Protein AF-A0A4Q9KPR4-F1 (afdb_monomer)

Radius of gyration: 12.94 Å; Cα contacts (8 Å, |Δi|>4): 169; chains: 1; bounding box: 38×22×28 Å

Nearest PDB structures (foldseek):
  7bz3-assembly1_C  TM=6.250E-01  e=7.403E-02  uncultured bacterium
  7bz3-assembly1_D  TM=5.730E-01  e=2.179E-01  uncultured bacterium
  3rw7-assembly1_A  TM=6.045E-01  e=2.322E-01  Homo sapiens
  1yqe-assembly1_A  TM=6.096E-01  e=6.414E-01  Archaeoglobus fulgidus
  4xa9-assembly5_E  TM=6.226E-01  e=2.144E+00  Legionella pneumophila subsp. pneumophila str. Philadelphia 1

Solvent-accessible surface area (backbone atoms only — not comparable to full-atom values): 6008 Å² total; per-residue (Å²): 115,55,70,85,62,78,68,80,94,56,65,70,50,73,57,62,91,83,45,71,54,37,71,64,32,39,38,48,39,40,49,91,41,91,59,49,75,62,28,50,59,46,57,52,61,29,75,45,32,35,33,43,30,38,48,63,78,88,54,61,67,66,64,49,52,53,36,52,60,73,35,64,33,50,32,40,33,31,62,74,82,88,82,49,67,67,59,55,51,50,54,50,53,37,47,76,74,62,22,46,77,45,80,98

Secondary structure (DSSP, 8-state):
-B-S----SS-GGGS-TT-TTTTT-SEEE-TTS---HHHHHHHTT-TT--EEE---TT--HHHHHHHHHHTT-SEEEE---TT-HHHHHHHHHHHHTT-EEEE-

Structure (mmCIF, N/CA/C/O backbone):
data_AF-A0A4Q9KPR4-F1
#
_entry.id   AF-A0A4Q9KPR4-F1
#
loop_
_atom_site.group_PDB
_atom_site.id
_atom_site.type_symbol
_atom_site.label_atom_id
_atom_site.label_alt_id
_atom_site.label_comp_id
_atom_site.label_asym_id
_atom_site.label_entity_id
_atom_site.label_seq_id
_atom_site.pdbx_PDB_ins_code
_atom_site.Cartn_x
_atom_site.Cartn_y
_atom_site.Cartn_z
_atom_site.occupancy
_atom_site.B_iso_or_equiv
_atom_site.auth_seq_id
_atom_site.auth_comp_id
_atom_site.auth_asym_id
_atom_site.auth_atom_id
_atom_site.pdbx_PDB_model_num
ATOM 1 N N . ASN A 1 1 ? -11.739 -7.716 3.695 1.00 53.59 1 ASN A N 1
ATOM 2 C CA . ASN A 1 1 ? -10.393 -7.914 3.111 1.00 53.59 1 ASN A CA 1
ATOM 3 C C . ASN A 1 1 ? -10.566 -8.259 1.643 1.00 53.59 1 ASN A C 1
ATOM 5 O O . ASN A 1 1 ? -11.209 -9.264 1.376 1.00 53.59 1 ASN A O 1
ATOM 9 N N . LEU A 1 2 ? -10.076 -7.423 0.722 1.00 59.97 2 LEU A N 1
ATOM 10 C CA . LEU A 1 2 ? -10.092 -7.707 -0.721 1.00 59.97 2 LEU A CA 1
ATOM 11 C C . LEU A 1 2 ? -8.744 -8.342 -1.085 1.00 59.97 2 LEU A C 1
ATOM 13 O O . LEU A 1 2 ? -7.708 -7.733 -0.823 1.00 59.97 2 LEU A O 1
ATOM 17 N N . ARG A 1 3 ? -8.750 -9.572 -1.610 1.00 55.22 3 ARG A N 1
ATOM 18 C CA . ARG A 1 3 ? -7.540 -10.323 -1.984 1.00 55.22 3 ARG A CA 1
ATOM 19 C C . ARG A 1 3 ? -7.770 -11.017 -3.323 1.00 55.22 3 ARG A C 1
ATOM 21 O O . ARG A 1 3 ? -8.792 -11.676 -3.485 1.00 55.22 3 ARG A O 1
ATOM 28 N N . GLY A 1 4 ? -6.842 -10.862 -4.269 1.00 54.19 4 GLY A N 1
ATOM 29 C CA . GLY A 1 4 ? -6.933 -11.493 -5.594 1.00 54.19 4 GLY A CA 1
ATOM 30 C C . GLY A 1 4 ? -8.025 -10.931 -6.518 1.00 54.19 4 GLY A C 1
ATOM 31 O O . GLY A 1 4 ? -8.383 -11.574 -7.503 1.00 54.19 4 GLY A O 1
ATOM 32 N N . CYS A 1 5 ? -8.573 -9.749 -6.224 1.00 53.56 5 CYS A N 1
ATOM 33 C CA . CYS A 1 5 ? -9.585 -9.116 -7.066 1.00 53.56 5 CYS A CA 1
ATOM 34 C C . CYS A 1 5 ? -8.942 -8.556 -8.346 1.00 53.56 5 CYS A C 1
ATOM 36 O O . CYS A 1 5 ? -8.027 -7.738 -8.281 1.00 53.56 5 CYS A O 1
ATOM 38 N N . LYS A 1 6 ? -9.443 -8.964 -9.518 1.00 50.69 6 LYS A N 1
ATOM 39 C CA . LYS A 1 6 ? -9.099 -8.341 -10.804 1.00 50.69 6 LYS A CA 1
ATOM 40 C C . LYS A 1 6 ? -10.108 -7.235 -11.094 1.00 50.69 6 LYS A C 1
ATOM 42 O O . LYS A 1 6 ? -11.263 -7.524 -11.398 1.00 50.69 6 LYS A O 1
ATOM 47 N N . PHE A 1 7 ? -9.682 -5.979 -11.022 1.00 54.34 7 PHE A N 1
ATOM 48 C CA . PHE A 1 7 ? -10.477 -4.871 -11.548 1.00 54.34 7 PHE A CA 1
ATOM 49 C C . PHE A 1 7 ? -10.331 -4.877 -13.072 1.00 54.34 7 PHE A C 1
ATOM 51 O O . PHE A 1 7 ? -9.295 -4.506 -13.619 1.00 54.34 7 PHE A O 1
ATOM 58 N N . ILE A 1 8 ? -11.343 -5.391 -13.771 1.00 47.44 8 ILE A N 1
ATOM 59 C CA . ILE A 1 8 ? -11.350 -5.440 -15.233 1.00 47.44 8 ILE A CA 1
ATOM 60 C C . ILE A 1 8 ? -11.843 -4.078 -15.737 1.00 47.44 8 ILE A C 1
ATOM 62 O O . ILE A 1 8 ? -12.984 -3.701 -15.489 1.00 47.44 8 ILE A O 1
ATOM 66 N N . ARG A 1 9 ? -10.981 -3.364 -16.476 1.00 45.97 9 ARG A N 1
ATOM 67 C CA . ARG A 1 9 ? -11.310 -2.168 -17.285 1.00 45.97 9 ARG A CA 1
ATOM 68 C C . ARG A 1 9 ? -11.698 -0.876 -16.544 1.00 45.97 9 ARG A C 1
ATOM 70 O O . ARG A 1 9 ? -12.198 0.044 -17.188 1.00 45.97 9 ARG A O 1
ATOM 77 N N . ILE A 1 10 ? -11.421 -0.746 -15.247 1.00 54.94 10 ILE A N 1
ATOM 78 C CA . ILE A 1 10 ? -11.645 0.511 -14.514 1.00 54.94 10 ILE A CA 1
ATOM 79 C C . ILE A 1 10 ? -10.435 0.897 -13.662 1.00 54.94 10 ILE A C 1
ATOM 81 O O . ILE A 1 10 ? -9.869 0.050 -12.975 1.00 54.94 10 ILE A O 1
ATOM 85 N N . ASN A 1 11 ? -10.076 2.184 -13.700 1.00 62.06 11 ASN A N 1
ATOM 86 C CA . ASN A 1 11 ? -9.193 2.790 -12.705 1.00 62.06 11 ASN A CA 1
ATOM 87 C C . ASN A 1 1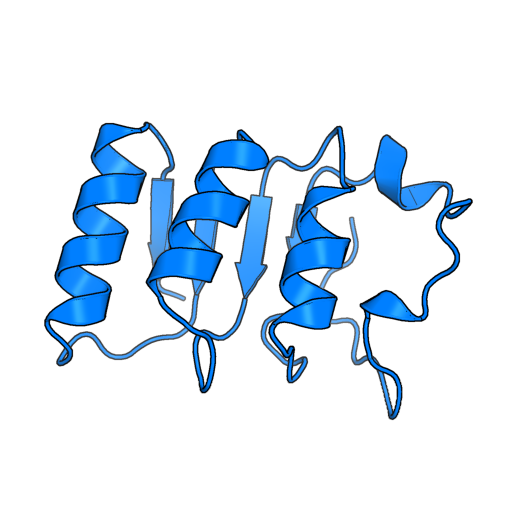1 ? -9.860 2.643 -11.333 1.00 62.06 11 ASN A C 1
ATOM 89 O O . ASN A 1 11 ? -11.064 2.886 -11.190 1.00 62.06 11 ASN A O 1
ATOM 93 N N . PHE A 1 12 ? -9.081 2.240 -10.337 1.00 68.31 12 PHE A N 1
ATOM 94 C CA . PHE A 1 12 ? -9.527 2.056 -8.961 1.00 68.31 12 PHE A CA 1
ATOM 95 C C . PHE A 1 12 ? -10.125 3.346 -8.380 1.00 68.31 12 PHE A C 1
ATOM 97 O O . PHE A 1 12 ? -11.095 3.290 -7.625 1.00 68.31 12 PHE A O 1
ATOM 104 N N . CYS A 1 13 ? -9.634 4.509 -8.819 1.00 67.62 13 CYS A N 1
ATOM 105 C CA . CYS A 1 13 ? -10.158 5.822 -8.443 1.00 67.62 13 CYS A CA 1
ATOM 106 C C . CYS A 1 13 ? -11.612 6.089 -8.873 1.00 67.62 13 CYS A C 1
ATOM 108 O O . CYS A 1 13 ? -12.227 7.024 -8.367 1.00 67.62 13 CYS A O 1
ATOM 110 N N . LYS A 1 14 ? -12.190 5.279 -9.775 1.00 69.62 14 LYS A N 1
ATOM 111 C CA . LYS A 1 14 ? -13.607 5.387 -10.176 1.00 69.62 14 LYS A CA 1
ATOM 112 C C . LYS A 1 14 ? -14.575 4.748 -9.182 1.00 69.62 14 LYS A C 1
ATOM 114 O O . LYS A 1 14 ? -15.787 4.821 -9.376 1.00 69.62 14 LYS A O 1
ATOM 119 N N . LEU A 1 15 ? -14.069 4.108 -8.132 1.00 68.69 15 LEU A N 1
ATOM 120 C CA . LEU A 1 15 ? -14.901 3.704 -7.011 1.00 68.69 15 LEU A CA 1
ATOM 121 C C . LEU A 1 15 ? -15.395 4.972 -6.297 1.00 68.69 15 LEU A C 1
ATOM 123 O O . LEU A 1 15 ? -14.588 5.779 -5.850 1.00 68.69 15 LEU A O 1
ATOM 127 N N . ASN A 1 16 ? -16.714 5.164 -6.213 1.00 61.94 16 ASN A N 1
ATOM 128 C CA . ASN A 1 16 ? -17.304 6.334 -5.555 1.00 61.94 16 ASN A CA 1
ATOM 129 C C . ASN A 1 16 ? -16.728 6.508 -4.130 1.00 61.94 16 ASN A C 1
ATOM 131 O O . ASN A 1 16 ? -16.574 5.534 -3.390 1.00 61.94 16 ASN A O 1
ATOM 135 N N . CYS A 1 17 ? -16.424 7.745 -3.734 1.00 61.66 17 CYS A N 1
ATOM 136 C CA . CYS A 1 17 ? -15.876 8.109 -2.426 1.00 61.66 17 CYS A CA 1
ATOM 137 C C . CYS A 1 17 ? -16.811 7.790 -1.242 1.00 61.66 17 CYS A C 1
ATOM 139 O O . CYS A 1 17 ? -16.367 7.779 -0.097 1.00 61.66 17 CYS A O 1
ATOM 141 N N . GLU A 1 18 ? -18.072 7.438 -1.497 1.00 59.72 18 GLU A N 1
ATOM 142 C CA . GLU A 1 18 ? -19.002 6.915 -0.484 1.00 59.72 18 GLU A CA 1
ATOM 143 C C . GLU A 1 18 ? -18.856 5.405 -0.218 1.00 59.72 18 GLU A C 1
ATOM 145 O O . GLU A 1 18 ? -19.646 4.795 0.511 1.00 59.72 18 GLU A O 1
ATOM 150 N N . CYS A 1 19 ? -17.849 4.750 -0.799 1.00 69.12 19 CYS A N 1
ATOM 151 C CA . CYS A 1 19 ? -17.692 3.319 -0.620 1.00 69.12 19 CYS A CA 1
ATOM 152 C C . CYS A 1 19 ? -17.354 2.950 0.831 1.00 69.12 19 CYS A C 1
ATOM 154 O O . CYS A 1 19 ? -16.274 3.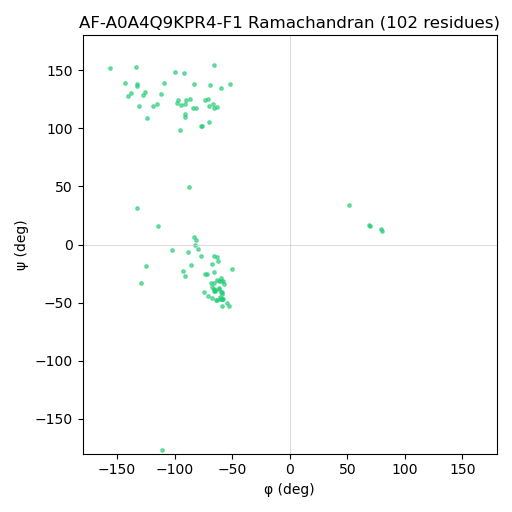243 1.344 1.00 69.12 19 CYS A O 1
ATOM 156 N N . LYS A 1 20 ? -18.251 2.179 1.465 1.00 73.19 20 LYS A N 1
ATOM 157 C CA . LYS A 1 20 ? -18.115 1.652 2.839 1.00 73.19 20 LYS A CA 1
ATOM 158 C C . LYS A 1 20 ? -16.776 0.950 3.119 1.00 73.19 20 LYS A C 1
ATOM 160 O O . LYS A 1 20 ? -16.376 0.824 4.278 1.00 73.19 20 LYS A O 1
ATOM 165 N N . PHE A 1 21 ? -16.063 0.487 2.091 1.00 76.44 21 PHE A N 1
ATOM 166 C CA . PHE A 1 21 ? -14.745 -0.117 2.268 1.00 76.44 21 PHE A CA 1
ATOM 167 C C . PHE A 1 21 ? -13.641 0.889 2.628 1.00 76.44 21 PHE A C 1
ATOM 169 O O . PHE A 1 21 ? -12.710 0.487 3.318 1.00 76.44 21 PHE A O 1
ATOM 176 N N . LEU A 1 22 ? -13.745 2.179 2.277 1.00 81.06 22 LEU A N 1
ATOM 177 C CA . LEU A 1 22 ? -12.725 3.188 2.625 1.00 81.06 22 LEU A CA 1
ATOM 178 C C . LEU A 1 22 ? -12.535 3.317 4.143 1.00 81.06 22 LEU A C 1
ATOM 180 O O . LEU A 1 22 ? -11.444 3.607 4.631 1.00 81.06 22 LEU A O 1
ATOM 184 N N . TYR A 1 23 ? -13.601 3.034 4.892 1.00 83.69 23 TYR A N 1
ATOM 185 C CA . TYR A 1 23 ? -13.640 3.113 6.348 1.00 83.69 23 TYR A CA 1
ATOM 186 C C . TYR A 1 23 ? -13.548 1.755 7.044 1.00 83.69 23 TYR A C 1
ATOM 188 O O . TYR A 1 23 ? -13.494 1.711 8.265 1.00 83.69 23 TYR A O 1
ATOM 196 N N . SER A 1 24 ? -13.546 0.632 6.326 1.00 85.19 24 SER A N 1
ATOM 197 C CA . SER A 1 24 ? -13.572 -0.702 6.957 1.00 85.19 24 SER A CA 1
ATOM 198 C C . SER A 1 24 ? -12.432 -1.617 6.518 1.00 85.19 24 SER A C 1
ATOM 200 O O . SER A 1 24 ? -12.125 -2.599 7.200 1.00 85.19 24 SER A O 1
ATOM 202 N N . LEU A 1 25 ? -11.774 -1.317 5.398 1.00 88.88 25 LEU A N 1
ATOM 203 C CA . LEU A 1 25 ? -10.763 -2.190 4.830 1.00 88.88 25 LEU A CA 1
ATOM 204 C C . LEU A 1 25 ? -9.413 -2.014 5.533 1.00 88.88 25 LEU A C 1
ATOM 206 O O . LEU A 1 25 ? -8.797 -0.958 5.459 1.00 88.88 25 LEU A O 1
ATOM 210 N N . LYS A 1 26 ? -8.933 -3.091 6.163 1.00 91.31 26 LYS A N 1
ATOM 211 C CA . LYS A 1 26 ? -7.599 -3.152 6.783 1.00 91.31 26 LYS A CA 1
ATOM 212 C C . LYS A 1 26 ? -6.517 -3.668 5.841 1.00 91.31 26 LYS A C 1
ATOM 214 O O . LYS A 1 26 ? -5.350 -3.338 6.005 1.00 91.31 26 LYS A O 1
ATOM 219 N N . LYS A 1 27 ? -6.887 -4.491 4.857 1.00 91.06 27 LYS A N 1
ATOM 220 C CA . LYS A 1 27 ? -5.950 -5.119 3.916 1.00 91.06 27 LYS A CA 1
ATOM 221 C C . LYS A 1 27 ? -6.428 -4.923 2.486 1.00 91.06 27 LYS A C 1
ATOM 223 O O . LYS A 1 27 ? -7.515 -5.413 2.156 1.00 91.06 27 LYS A O 1
ATOM 228 N N . LEU A 1 28 ? -5.613 -4.243 1.682 1.00 90.19 28 LEU A N 1
ATOM 229 C CA . LEU A 1 28 ? -5.819 -4.022 0.255 1.00 90.19 28 LEU A CA 1
ATOM 230 C C . LEU A 1 28 ? -4.715 -4.722 -0.527 1.00 90.19 28 LEU A C 1
ATOM 232 O O . LEU A 1 28 ? -3.534 -4.425 -0.348 1.00 90.19 28 LEU A O 1
ATOM 236 N N . ASP A 1 29 ? -5.115 -5.642 -1.393 1.00 89.25 29 ASP A N 1
ATOM 237 C CA . ASP A 1 29 ? -4.214 -6.320 -2.307 1.00 89.25 29 ASP A CA 1
ATOM 238 C C . ASP A 1 29 ? -4.688 -6.129 -3.747 1.00 89.25 29 ASP A C 1
ATOM 240 O O . ASP A 1 29 ? -5.721 -6.671 -4.152 1.00 89.25 29 ASP A O 1
ATOM 244 N N . ILE A 1 30 ? -3.937 -5.317 -4.492 1.00 85.94 30 ILE A N 1
ATOM 245 C CA . ILE A 1 30 ? -4.211 -4.963 -5.886 1.00 85.94 30 ILE A CA 1
ATOM 246 C C . ILE A 1 30 ? -2.951 -5.094 -6.749 1.00 85.94 30 ILE A C 1
ATOM 248 O O . ILE A 1 30 ? -2.783 -4.378 -7.729 1.00 85.94 30 ILE A O 1
ATOM 252 N N . TRP A 1 31 ? -2.056 -6.027 -6.414 1.00 82.81 31 TRP A N 1
ATOM 253 C CA . TRP A 1 31 ? -0.787 -6.198 -7.133 1.00 82.81 31 TRP A CA 1
ATOM 254 C C . TRP A 1 31 ? -0.949 -6.518 -8.630 1.00 82.81 31 TRP A C 1
ATOM 256 O O . TRP A 1 31 ? -0.127 -6.105 -9.439 1.00 82.81 31 TRP A O 1
ATOM 266 N N . LEU A 1 32 ? -2.025 -7.216 -9.015 1.00 78.81 32 LEU A N 1
ATOM 267 C CA . LEU A 1 32 ? -2.361 -7.516 -10.418 1.00 78.81 32 LEU A CA 1
ATOM 268 C C . LEU A 1 32 ? -3.076 -6.370 -11.141 1.00 78.81 32 LEU A C 1
ATOM 270 O O . LEU A 1 32 ? -3.451 -6.515 -12.306 1.00 78.81 32 LEU A O 1
ATOM 274 N N . VAL A 1 33 ? -3.330 -5.258 -10.456 1.00 78.31 33 VAL A N 1
ATOM 275 C CA . VAL A 1 33 ? -4.038 -4.111 -11.014 1.00 78.31 33 VAL A CA 1
ATOM 276 C C . VAL A 1 33 ? -3.005 -3.103 -11.479 1.00 78.31 33 VAL A C 1
ATOM 278 O O . VAL A 1 33 ? -2.165 -2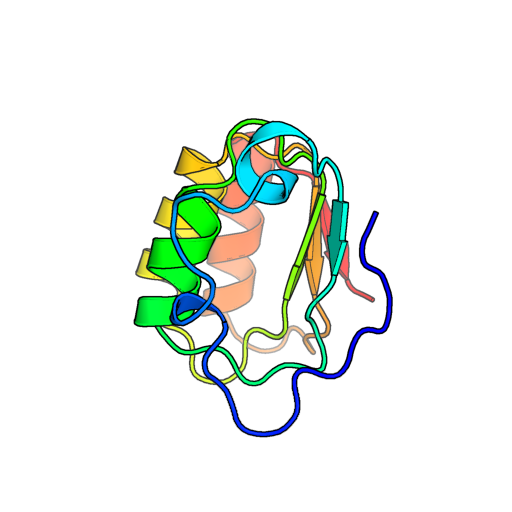.646 -10.707 1.00 78.31 33 VAL A O 1
ATOM 281 N N . ARG A 1 34 ? -3.088 -2.726 -12.756 1.00 78.31 34 ARG A N 1
ATOM 282 C CA . ARG A 1 34 ? -2.322 -1.594 -13.266 1.00 78.31 34 ARG A CA 1
ATOM 283 C C . ARG A 1 34 ? -2.909 -0.323 -12.664 1.00 78.31 34 ARG A C 1
ATOM 285 O O . ARG A 1 34 ? -3.991 0.089 -13.068 1.00 78.31 34 ARG A O 1
ATOM 292 N N . ILE A 1 35 ? -2.200 0.255 -11.705 1.00 82.12 35 ILE A N 1
ATOM 293 C CA . ILE A 1 35 ? -2.567 1.520 -11.071 1.00 82.12 35 ILE A CA 1
ATOM 294 C C . ILE A 1 35 ? -1.770 2.674 -11.674 1.00 82.12 35 ILE A C 1
ATOM 296 O O . ILE A 1 35 ? -0.629 2.497 -12.104 1.00 82.12 35 ILE A O 1
ATOM 300 N N . ASN A 1 36 ? -2.380 3.852 -11.718 1.00 84.75 36 ASN A N 1
ATOM 301 C CA . ASN A 1 36 ? -1.714 5.100 -12.077 1.00 84.75 36 ASN A CA 1
ATOM 302 C C . ASN A 1 36 ? -1.598 6.037 -10.854 1.00 84.75 36 ASN A C 1
ATOM 304 O O . ASN A 1 36 ? -2.006 5.704 -9.740 1.00 84.75 36 ASN A O 1
ATOM 308 N N . ASN A 1 37 ? -1.061 7.241 -11.056 1.00 82.56 37 ASN A N 1
ATOM 309 C CA . ASN A 1 37 ? -0.911 8.220 -9.975 1.00 82.56 37 ASN A CA 1
ATOM 310 C C . ASN A 1 37 ? -2.257 8.733 -9.413 1.00 82.56 37 ASN A C 1
ATOM 312 O O . ASN A 1 37 ? -2.306 9.183 -8.270 1.00 82.56 37 ASN A O 1
ATOM 316 N N . GLU A 1 38 ? -3.356 8.678 -10.172 1.00 84.50 38 GLU A N 1
ATOM 317 C CA . GLU A 1 38 ? -4.694 9.030 -9.667 1.00 84.50 38 GLU A CA 1
ATOM 318 C C . GLU A 1 38 ? -5.252 7.937 -8.755 1.00 84.50 38 GLU A C 1
ATOM 320 O O . GLU A 1 38 ? -5.813 8.233 -7.700 1.00 84.50 38 GLU A O 1
ATOM 325 N N . ASP A 1 39 ? -5.052 6.673 -9.126 1.00 86.38 39 ASP A N 1
ATOM 326 C CA . ASP A 1 39 ? -5.383 5.523 -8.287 1.00 86.38 39 ASP A CA 1
ATOM 327 C C . ASP A 1 39 ? -4.608 5.572 -6.972 1.00 86.38 39 ASP A C 1
ATOM 329 O O . ASP A 1 39 ? -5.181 5.338 -5.910 1.00 86.38 39 ASP A O 1
ATOM 333 N N . LEU A 1 40 ? -3.328 5.949 -7.029 1.00 87.75 40 LEU A N 1
ATOM 334 C CA . LEU A 1 40 ? -2.497 6.136 -5.846 1.00 87.75 40 LEU A CA 1
ATOM 335 C C . LEU A 1 40 ? -3.063 7.218 -4.916 1.00 87.75 40 LEU A C 1
ATOM 337 O O . LEU A 1 40 ? -3.224 6.967 -3.725 1.00 87.75 40 LEU A O 1
ATOM 341 N N . LYS A 1 41 ? -3.461 8.379 -5.452 1.00 86.94 41 LYS A N 1
ATOM 342 C CA . LYS A 1 41 ? -4.139 9.426 -4.663 1.00 86.94 41 LYS A CA 1
ATOM 343 C C . LYS A 1 41 ? -5.431 8.915 -4.030 1.00 86.94 41 LYS A C 1
ATOM 345 O O . LYS A 1 41 ? -5.711 9.216 -2.872 1.00 86.94 41 LYS A O 1
ATOM 350 N N . PHE A 1 42 ? -6.211 8.129 -4.768 1.00 87.50 42 PHE A N 1
ATOM 351 C CA . PHE A 1 42 ? -7.445 7.552 -4.248 1.00 87.50 42 PHE A CA 1
ATOM 352 C C . PHE A 1 42 ? -7.190 6.540 -3.124 1.00 87.50 42 PHE A C 1
ATOM 354 O O . PHE A 1 42 ? -7.934 6.515 -2.143 1.00 87.50 42 PHE A O 1
ATOM 361 N N . ILE A 1 43 ? -6.130 5.735 -3.228 1.00 89.44 43 ILE A N 1
ATOM 362 C CA . ILE A 1 43 ? -5.713 4.794 -2.182 1.00 89.44 43 ILE A CA 1
ATOM 363 C C . ILE A 1 43 ? -5.461 5.521 -0.857 1.00 89.44 43 ILE A C 1
ATOM 365 O O . ILE A 1 43 ? -5.811 4.980 0.189 1.00 89.44 43 ILE A O 1
ATOM 369 N N . CYS A 1 44 ? -4.967 6.763 -0.868 1.00 89.69 44 CYS A N 1
ATOM 370 C CA . CYS A 1 44 ? -4.745 7.510 0.370 1.00 89.69 44 CYS A CA 1
ATOM 371 C C . CYS A 1 44 ? -6.058 7.856 1.130 1.00 89.69 44 CYS A C 1
ATOM 373 O O . CYS A 1 44 ? -6.007 8.264 2.288 1.00 89.69 44 CYS A O 1
ATOM 375 N N . ASN A 1 45 ? -7.246 7.639 0.540 1.00 89.00 45 ASN A N 1
ATOM 376 C CA . ASN A 1 45 ? -8.542 7.817 1.218 1.00 89.00 45 ASN A CA 1
ATOM 377 C C . ASN A 1 45 ? -8.913 6.673 2.182 1.00 89.00 45 ASN A C 1
ATOM 379 O O . ASN A 1 45 ? -9.893 6.790 2.926 1.00 89.00 45 ASN A O 1
ATOM 383 N N . PHE A 1 46 ? -8.181 5.554 2.180 1.00 89.69 46 PHE A N 1
ATOM 384 C CA . PHE A 1 46 ? -8.482 4.425 3.058 1.00 89.69 46 PHE A CA 1
ATOM 385 C C . PHE A 1 46 ? -8.027 4.704 4.497 1.00 89.69 46 PHE A C 1
ATOM 387 O O . PHE A 1 46 ? -6.858 4.553 4.839 1.00 89.69 46 PHE A O 1
ATOM 394 N N . ARG A 1 47 ? -8.972 5.054 5.374 1.00 88.44 47 ARG A N 1
ATOM 395 C CA . ARG A 1 47 ? -8.672 5.539 6.736 1.00 88.44 47 ARG A CA 1
ATOM 396 C C . ARG A 1 47 ? -8.198 4.465 7.708 1.00 88.44 47 ARG A C 1
ATOM 398 O O . ARG A 1 47 ? -7.534 4.781 8.685 1.00 88.44 47 ARG A O 1
ATOM 405 N N . ASN A 1 48 ? -8.581 3.216 7.460 1.00 90.56 48 ASN A N 1
ATOM 406 C CA . ASN A 1 48 ? -8.289 2.083 8.338 1.00 90.56 48 ASN A CA 1
ATOM 407 C C . ASN A 1 48 ? -7.352 1.067 7.682 1.00 90.56 48 ASN A C 1
ATOM 409 O O . ASN A 1 48 ? -7.265 -0.069 8.156 1.00 90.56 48 ASN A O 1
ATOM 413 N N . LEU A 1 49 ? -6.677 1.451 6.591 1.00 93.12 49 LEU A N 1
ATOM 414 C CA . LEU A 1 49 ? -5.760 0.563 5.898 1.00 93.12 49 LEU A CA 1
ATOM 415 C C . LEU A 1 49 ? -4.528 0.304 6.751 1.00 93.12 49 LEU A C 1
ATOM 417 O O . LEU A 1 49 ? -3.966 1.195 7.373 1.00 93.12 49 LEU A O 1
ATOM 421 N N . GLN A 1 50 ? -4.113 -0.949 6.766 1.00 93.94 50 GLN A N 1
ATOM 422 C CA . GLN A 1 50 ? -3.012 -1.417 7.583 1.00 93.94 50 GLN A CA 1
ATOM 423 C C . GLN A 1 50 ? -1.985 -2.202 6.758 1.00 93.94 50 GLN A C 1
ATOM 425 O O . GLN A 1 50 ? -0.785 -2.116 7.018 1.00 93.94 50 GLN A O 1
ATOM 430 N N . ASN A 1 51 ? -2.454 -2.925 5.735 1.00 94.31 51 ASN A N 1
ATOM 431 C CA . ASN A 1 51 ? -1.623 -3.634 4.769 1.00 94.31 51 ASN A CA 1
ATOM 432 C C . ASN A 1 51 ? -1.990 -3.206 3.359 1.00 94.31 51 ASN A C 1
ATOM 434 O O . ASN A 1 51 ? -3.164 -3.274 2.978 1.00 94.31 51 ASN A O 1
ATOM 438 N N . LEU A 1 52 ? -0.974 -2.879 2.575 1.00 93.81 52 LEU A N 1
ATOM 439 C CA . LEU A 1 52 ? -1.130 -2.532 1.175 1.00 93.81 52 LEU A CA 1
ATOM 440 C C . LEU A 1 52 ? -0.189 -3.371 0.316 1.00 93.81 52 LEU A C 1
ATOM 442 O O . LEU A 1 52 ? 1.007 -3.428 0.585 1.00 93.81 52 LEU A O 1
ATOM 446 N N . THR A 1 53 ? -0.740 -4.013 -0.712 1.00 92.25 53 THR A N 1
ATOM 447 C CA . THR A 1 53 ? 0.026 -4.766 -1.708 1.00 92.25 53 THR A CA 1
ATOM 448 C C . THR A 1 53 ? -0.178 -4.169 -3.097 1.00 92.25 53 THR A C 1
ATOM 450 O O . THR A 1 53 ? -1.312 -4.141 -3.579 1.00 92.25 53 THR A O 1
ATOM 453 N N . LEU A 1 54 ? 0.908 -3.703 -3.726 1.00 89.31 54 LEU A N 1
ATOM 454 C CA . LEU A 1 54 ? 0.915 -3.033 -5.037 1.00 89.31 54 LEU A CA 1
ATOM 455 C C . LEU A 1 54 ? 2.018 -3.584 -5.948 1.00 89.31 54 LEU A C 1
ATOM 457 O O . LEU A 1 54 ? 3.083 -3.980 -5.473 1.00 89.31 54 LEU A O 1
ATOM 461 N N . ALA A 1 55 ? 1.809 -3.515 -7.263 1.00 85.56 55 ALA A N 1
ATOM 462 C CA . ALA A 1 55 ? 2.907 -3.541 -8.228 1.00 85.56 55 ALA A CA 1
ATOM 463 C C . ALA A 1 55 ? 3.501 -2.131 -8.375 1.00 85.56 55 ALA A C 1
ATOM 465 O O . ALA A 1 55 ? 2.756 -1.156 -8.441 1.00 85.56 55 ALA A O 1
ATOM 466 N N . LEU A 1 56 ? 4.834 -2.020 -8.443 1.00 83.50 56 LEU A N 1
ATOM 467 C CA . LEU A 1 56 ? 5.513 -0.717 -8.555 1.00 83.50 56 LEU A CA 1
ATOM 468 C C . LEU A 1 56 ? 5.696 -0.222 -9.997 1.00 83.50 56 LEU A C 1
ATOM 470 O O . LEU A 1 56 ? 6.168 0.892 -10.211 1.00 83.50 56 LEU A O 1
ATOM 474 N N . SER A 1 57 ? 5.364 -1.036 -11.001 1.00 78.62 57 SER A N 1
ATOM 475 C CA . SER A 1 57 ? 5.666 -0.725 -12.400 1.00 78.62 57 SER A CA 1
ATOM 476 C C . SER A 1 57 ? 4.945 0.541 -12.878 1.00 78.62 57 SER A C 1
ATOM 478 O O . SER A 1 57 ? 3.716 0.556 -12.960 1.00 78.62 57 SER A O 1
ATOM 480 N N . GLY A 1 58 ? 5.711 1.562 -13.269 1.00 77.00 58 GLY A N 1
ATOM 481 C CA . GLY A 1 58 ? 5.180 2.793 -13.865 1.00 77.00 58 GLY A CA 1
ATOM 482 C C . GLY A 1 58 ? 4.619 3.813 -12.871 1.00 77.00 58 GLY A C 1
ATOM 483 O O . GLY A 1 58 ? 3.962 4.756 -13.309 1.00 77.00 58 GLY A O 1
ATOM 484 N N . LEU A 1 59 ? 4.863 3.638 -11.568 1.00 83.62 59 LEU A N 1
ATOM 485 C CA . LEU A 1 59 ? 4.537 4.633 -10.545 1.00 83.62 59 LEU A CA 1
ATOM 486 C C . LEU A 1 59 ? 5.714 5.570 -10.291 1.00 83.62 59 LEU A C 1
ATOM 488 O O . LEU A 1 59 ? 6.874 5.158 -10.333 1.00 83.62 59 LEU A O 1
ATOM 492 N N . ASP A 1 60 ? 5.398 6.820 -9.965 1.00 88.56 60 ASP A N 1
ATOM 493 C CA . ASP A 1 60 ? 6.380 7.750 -9.420 1.00 88.56 60 ASP A CA 1
ATOM 494 C C . ASP A 1 60 ? 6.745 7.338 -7.982 1.00 88.56 60 ASP A C 1
ATOM 496 O O . ASP A 1 60 ? 5.869 7.167 -7.130 1.00 88.56 60 ASP A O 1
ATOM 500 N N . LEU A 1 61 ? 8.041 7.145 -7.715 1.00 89.06 61 LEU A N 1
ATOM 501 C CA . LEU A 1 61 ? 8.513 6.639 -6.422 1.00 89.06 61 LEU A CA 1
ATOM 502 C C . LEU A 1 61 ? 8.312 7.638 -5.282 1.00 89.06 61 LEU A C 1
ATOM 504 O O . LEU A 1 61 ? 8.044 7.207 -4.164 1.00 89.06 61 LEU A O 1
ATOM 508 N N . TYR A 1 62 ? 8.413 8.941 -5.556 1.00 90.38 62 TYR A N 1
ATOM 509 C CA . TYR A 1 62 ? 8.207 9.977 -4.546 1.00 90.38 62 TYR A CA 1
ATOM 510 C C . TYR A 1 62 ? 6.729 10.070 -4.172 1.00 90.38 62 TYR A C 1
ATOM 512 O O . TYR A 1 62 ? 6.384 10.058 -2.995 1.00 90.38 62 TYR A O 1
ATOM 520 N N . ALA A 1 63 ? 5.838 10.048 -5.167 1.00 90.75 63 ALA A N 1
ATOM 521 C CA . ALA A 1 63 ? 4.399 10.020 -4.919 1.00 90.75 63 ALA A CA 1
ATOM 522 C C . ALA A 1 63 ? 3.974 8.764 -4.139 1.00 90.75 63 ALA A C 1
ATOM 524 O O . ALA A 1 63 ? 3.091 8.823 -3.278 1.00 90.75 63 ALA A O 1
ATOM 525 N N . LEU A 1 64 ? 4.592 7.617 -4.441 1.00 92.00 64 LEU A N 1
ATOM 526 C CA . LEU A 1 64 ? 4.367 6.371 -3.714 1.00 92.00 64 LEU A CA 1
ATOM 527 C C . LEU A 1 64 ? 4.829 6.479 -2.261 1.00 92.00 64 LEU A C 1
ATOM 529 O O . LEU A 1 64 ? 4.068 6.110 -1.369 1.00 92.00 64 LEU A O 1
ATOM 533 N N . GLU A 1 65 ? 6.038 6.986 -2.026 1.00 92.88 65 GLU A N 1
ATOM 534 C CA . GLU A 1 65 ? 6.569 7.227 -0.684 1.00 92.88 65 GLU A CA 1
ATOM 535 C C . GLU A 1 65 ? 5.600 8.075 0.146 1.00 92.88 65 GLU A C 1
ATOM 537 O O . GLU A 1 65 ? 5.154 7.638 1.212 1.00 92.88 65 GLU A O 1
ATOM 542 N N . ASP A 1 66 ? 5.189 9.223 -0.395 1.00 91.94 66 ASP A N 1
ATOM 543 C CA . ASP A 1 66 ? 4.269 10.145 0.266 1.00 91.94 66 ASP A CA 1
ATOM 544 C C . ASP A 1 66 ? 2.936 9.470 0.607 1.00 91.94 66 ASP A C 1
ATOM 546 O O . ASP A 1 66 ? 2.467 9.568 1.744 1.00 91.94 66 ASP A O 1
ATOM 550 N N . CYS A 1 67 ? 2.325 8.729 -0.328 1.00 92.75 67 CYS A N 1
ATOM 551 C CA . CYS A 1 67 ? 1.049 8.069 -0.037 1.00 92.75 67 CYS A CA 1
ATOM 552 C C . CYS A 1 67 ? 1.189 6.974 1.030 1.00 92.75 67 CYS A C 1
ATOM 554 O O . CYS A 1 67 ? 0.325 6.858 1.902 1.00 92.75 67 CYS A O 1
ATOM 556 N N . LEU A 1 68 ? 2.265 6.178 1.004 1.00 93.62 68 LEU A N 1
ATOM 557 C CA . LEU A 1 68 ? 2.484 5.117 1.995 1.00 9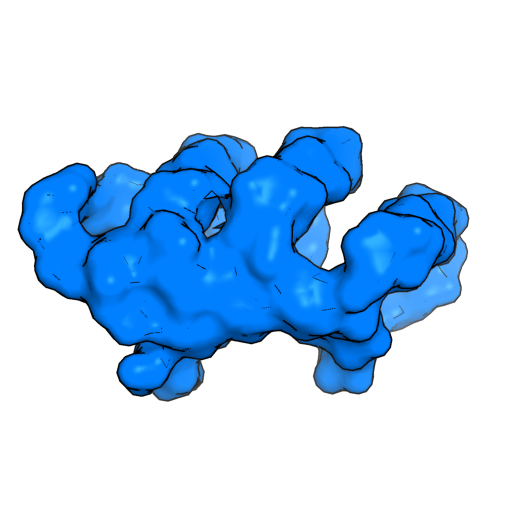3.62 68 LEU A CA 1
ATOM 558 C C . LEU A 1 68 ? 2.684 5.691 3.404 1.00 93.62 68 LEU A C 1
ATOM 560 O O . LEU A 1 68 ? 2.139 5.146 4.367 1.00 93.62 68 LEU A O 1
ATOM 564 N N . ILE A 1 69 ? 3.405 6.808 3.519 1.00 91.25 69 ILE A N 1
ATOM 565 C CA . ILE A 1 69 ? 3.599 7.521 4.787 1.00 91.25 69 ILE A CA 1
ATOM 566 C C . ILE A 1 69 ? 2.275 8.127 5.272 1.00 91.25 69 ILE A C 1
ATOM 568 O O . ILE A 1 69 ? 1.912 7.960 6.439 1.00 91.25 69 ILE A O 1
ATOM 572 N N . LEU A 1 70 ? 1.523 8.790 4.386 1.00 91.44 70 LEU A N 1
ATOM 573 C CA . LEU A 1 70 ? 0.231 9.405 4.716 1.00 91.44 70 LEU A CA 1
ATOM 574 C C . LEU A 1 70 ? -0.802 8.385 5.195 1.00 91.44 70 LEU A C 1
ATOM 576 O O . LEU A 1 70 ? -1.568 8.666 6.118 1.00 91.44 70 LEU A O 1
ATOM 580 N N . LEU A 1 71 ? -0.802 7.195 4.598 1.00 90.81 71 LEU A N 1
ATOM 581 C CA . LEU A 1 71 ? -1.707 6.114 4.962 1.00 90.81 71 LEU A CA 1
ATOM 582 C C . LEU A 1 71 ? -1.458 5.528 6.355 1.00 90.81 71 LEU A C 1
ATOM 584 O O . LEU A 1 71 ? -2.331 4.827 6.866 1.00 90.81 71 LEU A O 1
ATOM 588 N N . LYS A 1 72 ? -0.288 5.772 6.963 1.00 86.56 72 LYS A N 1
ATOM 589 C CA . LYS A 1 72 ? 0.103 5.199 8.264 1.00 86.56 72 LYS A CA 1
ATOM 590 C C . LYS A 1 72 ? -0.068 3.671 8.323 1.00 86.56 72 LYS A C 1
ATOM 592 O O . LYS A 1 72 ? -0.420 3.115 9.365 1.00 86.56 72 LYS A O 1
ATOM 597 N N . ILE A 1 73 ? 0.160 2.985 7.200 1.00 93.50 73 ILE A N 1
ATOM 598 C CA . ILE A 1 73 ? 0.133 1.519 7.148 1.00 93.50 73 ILE A CA 1
ATOM 599 C C . ILE A 1 73 ? 1.278 0.929 7.977 1.00 93.50 73 ILE A C 1
ATOM 601 O O . ILE A 1 73 ? 2.328 1.545 8.118 1.00 93.50 73 ILE A O 1
ATOM 605 N N . TYR A 1 74 ? 1.117 -0.301 8.469 1.00 94.19 74 TYR A N 1
ATOM 606 C CA . TYR A 1 74 ? 2.213 -1.011 9.141 1.00 94.19 74 TYR A CA 1
ATOM 607 C C . TYR A 1 74 ? 3.010 -1.900 8.184 1.00 94.19 74 TYR A C 1
ATOM 609 O O . TYR A 1 74 ? 4.148 -2.260 8.479 1.00 94.19 74 TYR A O 1
ATOM 617 N N . GLN A 1 75 ? 2.410 -2.312 7.061 1.00 96.06 75 GLN A N 1
ATOM 618 C CA . GLN A 1 75 ? 3.042 -3.226 6.117 1.00 96.06 75 GLN A CA 1
ATOM 619 C C . GLN A 1 75 ? 2.747 -2.845 4.673 1.00 96.06 75 GLN A C 1
ATOM 621 O O . GLN A 1 75 ? 1.590 -2.768 4.253 1.00 96.06 75 GLN A O 1
ATOM 626 N N . PHE A 1 76 ? 3.818 -2.732 3.898 1.00 95.31 76 PHE A N 1
ATOM 627 C CA . PHE A 1 76 ? 3.778 -2.614 2.452 1.00 95.31 76 PHE A CA 1
ATOM 628 C C . PHE A 1 76 ? 4.296 -3.902 1.810 1.00 95.31 76 PHE A C 1
ATOM 630 O O . PHE A 1 76 ? 5.250 -4.509 2.296 1.00 95.31 76 PHE A O 1
ATOM 637 N N . SER A 1 77 ? 3.658 -4.372 0.744 1.00 93.19 77 SER A N 1
ATOM 638 C CA . SER A 1 77 ? 4.052 -5.595 0.046 1.00 93.19 77 SER A CA 1
ATOM 639 C C . SER A 1 77 ? 4.108 -5.375 -1.462 1.00 93.19 77 SER A C 1
ATOM 641 O O . SER A 1 77 ? 3.253 -4.696 -2.028 1.00 93.19 77 SER A O 1
ATOM 643 N N . THR A 1 78 ? 5.127 -5.916 -2.126 1.00 89.75 78 THR A N 1
ATOM 644 C CA . THR A 1 78 ? 5.292 -5.718 -3.570 1.00 89.7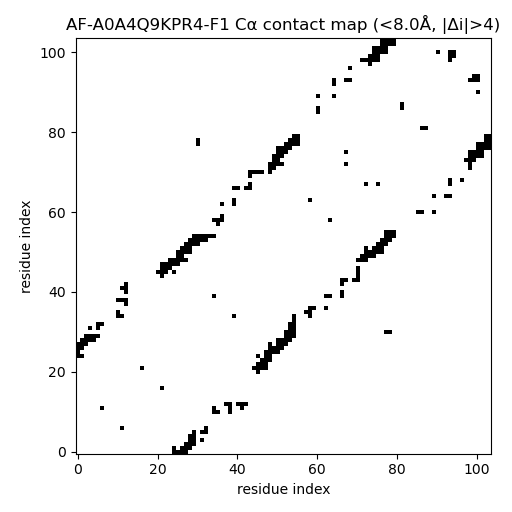5 78 THR A CA 1
ATOM 645 C C . THR A 1 78 ? 6.118 -6.815 -4.240 1.00 89.75 78 THR A C 1
ATOM 647 O O . THR A 1 78 ? 6.998 -7.401 -3.611 1.00 89.75 78 THR A O 1
ATOM 650 N N . HIS A 1 79 ? 5.843 -7.054 -5.525 1.00 80.44 79 HIS A N 1
ATOM 651 C CA . HIS A 1 79 ? 6.623 -7.921 -6.408 1.00 80.44 79 HIS A CA 1
ATOM 652 C C . HIS A 1 79 ? 7.630 -7.071 -7.194 1.00 80.44 79 HIS A C 1
ATOM 654 O O . HIS A 1 79 ? 7.268 -6.449 -8.195 1.00 80.44 79 HIS A O 1
ATOM 660 N N . VAL A 1 80 ? 8.887 -7.014 -6.745 1.00 76.00 80 VAL A N 1
ATOM 661 C CA . VAL A 1 80 ? 9.966 -6.289 -7.442 1.00 76.00 80 VAL A CA 1
ATOM 662 C C . VAL A 1 80 ? 11.291 -7.035 -7.325 1.00 76.00 80 VAL A C 1
ATOM 664 O O . VAL A 1 80 ? 11.648 -7.521 -6.253 1.00 76.00 80 VAL A O 1
ATOM 667 N N . ASN A 1 81 ? 12.048 -7.062 -8.425 1.00 64.94 81 ASN A N 1
ATOM 668 C CA . ASN A 1 81 ? 13.426 -7.546 -8.466 1.00 64.94 81 ASN A CA 1
ATOM 669 C C . ASN A 1 81 ? 14.400 -6.370 -8.210 1.00 64.94 81 ASN A C 1
ATOM 671 O O . ASN A 1 81 ? 14.352 -5.357 -8.906 1.00 64.94 81 ASN A O 1
ATOM 675 N N . ILE A 1 82 ? 15.231 -6.454 -7.165 1.00 62.62 82 ILE A N 1
ATOM 676 C CA . ILE A 1 82 ? 15.840 -5.293 -6.469 1.00 62.62 82 ILE A CA 1
ATOM 677 C C . ILE A 1 82 ? 17.167 -4.837 -7.107 1.00 62.62 82 ILE A C 1
ATOM 679 O O . ILE A 1 82 ? 18.169 -4.655 -6.426 1.00 62.62 82 ILE A O 1
ATOM 683 N N . ALA A 1 83 ? 17.211 -4.638 -8.420 1.00 70.75 83 ALA A N 1
ATOM 684 C CA . ALA A 1 83 ? 18.403 -4.047 -9.043 1.00 70.75 83 ALA A CA 1
ATOM 685 C C . ALA A 1 83 ? 18.383 -2.503 -9.036 1.00 70.75 83 ALA A C 1
ATOM 687 O O . ALA A 1 83 ? 19.422 -1.867 -9.209 1.00 70.75 83 ALA A O 1
ATOM 688 N N . ASP A 1 84 ? 17.215 -1.888 -8.827 1.00 82.00 84 ASP A N 1
ATOM 689 C CA . ASP A 1 84 ? 17.040 -0.438 -8.937 1.00 82.00 84 ASP A CA 1
ATOM 690 C C . ASP A 1 84 ? 17.365 0.293 -7.620 1.00 82.00 84 ASP A C 1
ATOM 692 O O . ASP A 1 84 ? 16.786 0.013 -6.563 1.00 82.00 84 ASP A O 1
ATOM 696 N N . ARG A 1 85 ? 18.269 1.280 -7.687 1.00 83.75 85 ARG A N 1
ATOM 697 C CA . ARG A 1 85 ? 18.653 2.102 -6.525 1.00 83.75 85 ARG A CA 1
ATOM 698 C C . ARG A 1 85 ? 17.489 2.923 -5.965 1.00 83.75 85 ARG A C 1
ATOM 700 O O . ARG A 1 85 ? 17.461 3.165 -4.759 1.00 83.75 85 ARG A O 1
ATOM 707 N N . GLY A 1 86 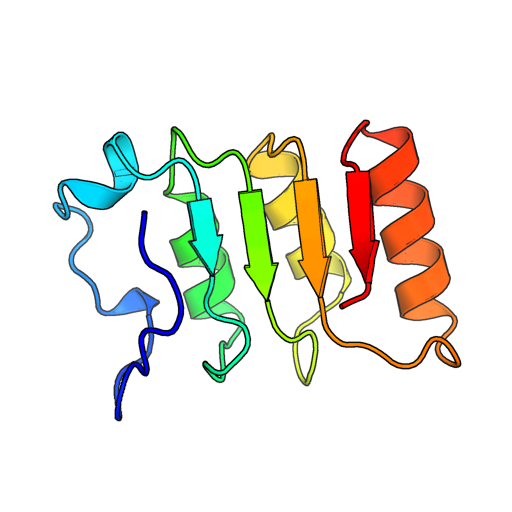? 16.537 3.331 -6.802 1.00 86.75 86 GLY A N 1
ATOM 708 C CA . GLY A 1 86 ? 15.328 4.037 -6.391 1.00 86.75 86 GLY A CA 1
ATOM 709 C C . GLY A 1 86 ? 14.485 3.202 -5.430 1.00 86.75 86 GLY A C 1
ATOM 710 O O . GLY A 1 86 ? 14.101 3.693 -4.369 1.00 86.75 86 GLY A O 1
ATOM 711 N N . PHE A 1 87 ? 14.286 1.913 -5.724 1.00 87.81 87 PHE A N 1
ATOM 712 C CA . PHE A 1 87 ? 13.560 1.010 -4.822 1.00 87.81 87 PHE A CA 1
ATOM 713 C C . PHE A 1 87 ? 14.320 0.737 -3.523 1.00 87.81 87 PHE A C 1
ATOM 715 O O . PHE A 1 87 ? 13.700 0.668 -2.464 1.00 87.81 87 PHE A O 1
ATOM 722 N N . ILE A 1 88 ? 15.653 0.627 -3.571 1.00 89.00 88 ILE A N 1
ATOM 723 C CA . ILE A 1 88 ? 16.471 0.487 -2.355 1.00 89.00 88 ILE A CA 1
ATOM 724 C C . ILE A 1 88 ? 16.258 1.691 -1.430 1.00 89.00 88 ILE A C 1
ATOM 726 O O . ILE A 1 88 ? 16.003 1.506 -0.239 1.00 89.00 88 ILE A O 1
ATOM 730 N N . LYS A 1 89 ? 16.306 2.911 -1.981 1.00 91.56 89 LYS A N 1
ATOM 731 C CA . LYS A 1 89 ? 16.096 4.146 -1.217 1.00 91.56 89 LYS A CA 1
ATOM 732 C C . LYS A 1 89 ? 14.682 4.226 -0.635 1.00 91.56 89 LYS A C 1
ATOM 734 O O . LYS A 1 89 ? 14.545 4.465 0.562 1.00 91.56 89 LYS A O 1
ATOM 739 N N . LEU A 1 90 ? 13.659 3.962 -1.451 1.00 91.81 90 LEU A N 1
ATOM 740 C CA . LEU A 1 90 ? 12.260 3.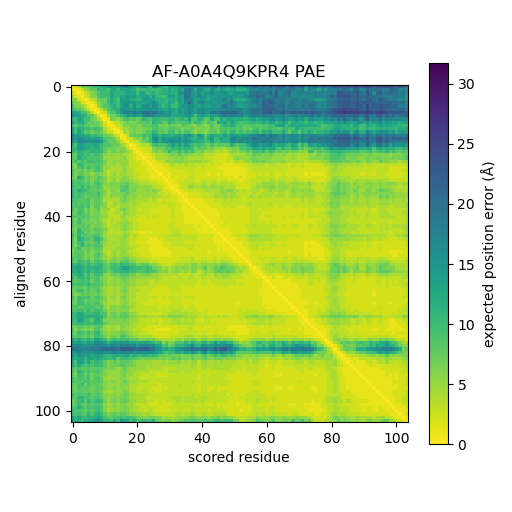932 -1.015 1.00 91.81 90 LEU A CA 1
ATOM 741 C C . LEU A 1 90 ? 12.069 2.965 0.161 1.00 91.81 90 LEU A C 1
ATOM 743 O O . LEU A 1 90 ? 11.514 3.332 1.192 1.00 91.81 90 LEU A O 1
ATOM 747 N N . PHE A 1 91 ? 12.555 1.727 0.035 1.00 92.06 91 PHE A N 1
ATOM 748 C CA . PHE A 1 91 ? 12.399 0.723 1.089 1.00 92.06 91 PHE A CA 1
ATOM 749 C C . PHE A 1 91 ? 13.156 1.084 2.370 1.00 92.06 91 PHE A C 1
ATOM 751 O O . PHE A 1 91 ? 12.669 0.775 3.456 1.00 92.06 91 PHE A O 1
ATOM 758 N N . GLY A 1 92 ? 14.310 1.748 2.258 1.00 93.44 92 GLY A N 1
ATOM 759 C CA . GLY A 1 92 ? 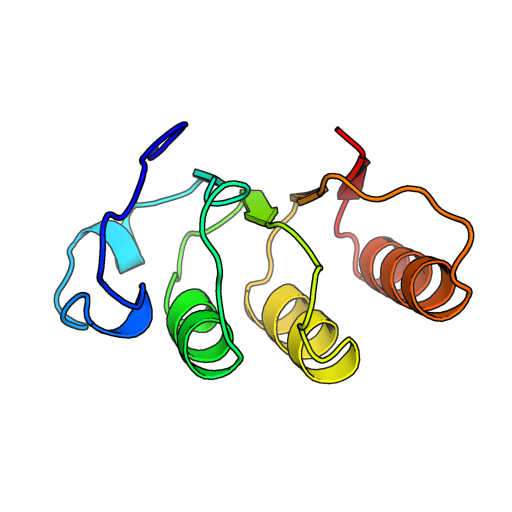15.016 2.321 3.404 1.00 93.44 92 GLY A CA 1
ATOM 760 C C . GLY A 1 92 ? 14.148 3.328 4.157 1.00 93.44 92 GLY A C 1
ATOM 761 O O . GLY A 1 92 ? 13.901 3.143 5.347 1.00 93.44 92 GLY A O 1
ATOM 762 N N . CYS A 1 93 ? 13.597 4.316 3.442 1.00 94.38 93 CYS A N 1
ATOM 763 C CA . CYS A 1 93 ? 12.728 5.335 4.035 1.00 94.38 93 CYS A CA 1
ATOM 764 C C . CYS A 1 93 ? 11.492 4.720 4.712 1.00 94.38 93 CYS A C 1
ATOM 766 O O . CYS A 1 93 ? 11.185 5.031 5.862 1.00 94.38 93 CYS A O 1
ATOM 768 N N . LEU A 1 94 ? 10.808 3.785 4.045 1.00 94.31 94 LEU A N 1
ATOM 769 C CA . LEU A 1 94 ? 9.631 3.120 4.615 1.00 94.31 94 LEU A CA 1
ATOM 770 C C . LEU A 1 94 ? 9.958 2.398 5.932 1.00 94.31 94 LEU A C 1
ATOM 772 O O . LEU A 1 94 ? 9.212 2.533 6.903 1.00 94.31 94 LEU A O 1
ATOM 776 N N . ASN A 1 95 ? 11.091 1.694 5.997 1.00 94.12 95 ASN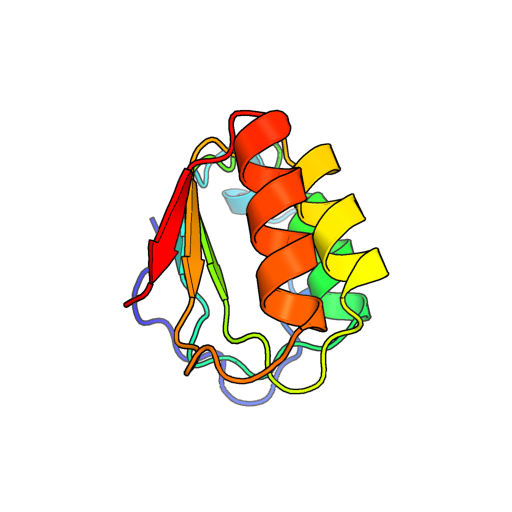 A N 1
ATOM 777 C CA . ASN A 1 95 ? 11.520 1.019 7.222 1.00 94.12 95 ASN A CA 1
ATOM 778 C C . ASN A 1 95 ? 11.845 2.015 8.351 1.00 94.12 95 ASN A C 1
ATOM 780 O O . ASN A 1 95 ? 11.459 1.769 9.492 1.00 94.12 95 ASN A O 1
ATOM 784 N N . GLU A 1 96 ? 12.491 3.149 8.054 1.00 95.56 96 GLU A N 1
ATOM 785 C CA . GLU A 1 96 ? 12.747 4.221 9.035 1.00 95.56 96 GLU A CA 1
ATOM 786 C C . GLU A 1 96 ? 11.451 4.827 9.593 1.00 95.56 96 GLU A C 1
ATOM 788 O O . GLU A 1 96 ? 11.390 5.224 10.756 1.00 95.56 96 GLU A O 1
ATOM 793 N N . LYS A 1 97 ? 10.384 4.855 8.786 1.00 94.50 97 LYS A N 1
ATOM 794 C CA . LYS A 1 97 ? 9.036 5.269 9.210 1.00 94.50 97 LYS A CA 1
ATOM 795 C C . LYS A 1 97 ? 8.248 4.161 9.922 1.00 94.50 97 LYS A C 1
ATOM 797 O O . LYS A 1 97 ? 7.086 4.371 10.261 1.00 94.50 97 LYS A O 1
ATOM 802 N N . GLY A 1 98 ? 8.857 2.998 10.165 1.00 94.62 98 GLY A N 1
ATOM 803 C CA . GLY A 1 98 ? 8.228 1.862 10.845 1.00 94.62 98 GLY A CA 1
ATOM 804 C C . GLY A 1 98 ? 7.294 1.030 9.960 1.00 94.62 98 GLY A C 1
ATOM 805 O O . GLY A 1 98 ? 6.538 0.206 10.474 1.00 94.62 98 GLY A O 1
ATOM 806 N N . ILE A 1 99 ? 7.336 1.220 8.639 1.00 96.44 99 ILE A N 1
ATOM 807 C CA . ILE A 1 99 ? 6.528 0.470 7.677 1.00 96.44 99 ILE A CA 1
ATOM 808 C C . ILE A 1 99 ? 7.319 -0.759 7.231 1.00 96.44 99 ILE A C 1
ATOM 810 O O . ILE A 1 99 ? 8.316 -0.655 6.518 1.00 96.44 99 ILE A O 1
ATOM 814 N N . ARG A 1 100 ? 6.854 -1.954 7.605 1.00 95.69 100 ARG A N 1
ATOM 815 C CA . ARG A 1 100 ? 7.495 -3.213 7.211 1.00 95.69 100 ARG A CA 1
ATOM 816 C C . ARG A 1 100 ? 7.300 -3.472 5.719 1.00 95.69 100 ARG A C 1
ATOM 818 O O . ARG A 1 100 ? 6.176 -3.696 5.270 1.00 95.69 100 ARG A O 1
ATOM 825 N N . VAL A 1 101 ? 8.393 -3.550 4.967 1.00 93.50 101 VAL A N 1
ATOM 826 C CA . VAL A 1 101 ? 8.357 -3.932 3.547 1.00 93.50 101 VAL A CA 1
ATOM 827 C C . VAL A 1 101 ? 8.496 -5.451 3.391 1.00 93.50 101 VAL A C 1
ATOM 829 O O . VAL A 1 101 ? 9.463 -6.048 3.862 1.00 93.50 101 VAL A O 1
ATOM 832 N N . ILE A 1 102 ? 7.542 -6.088 2.707 1.00 91.44 102 ILE A N 1
ATOM 833 C CA . ILE A 1 102 ? 7.598 -7.501 2.309 1.00 91.44 102 ILE A CA 1
ATOM 834 C C . ILE A 1 102 ? 7.725 -7.590 0.792 1.00 91.44 102 ILE A C 1
ATOM 836 O O . ILE A 1 102 ? 6.948 -6.997 0.047 1.00 91.44 102 ILE A O 1
ATOM 840 N N . ARG A 1 103 ? 8.701 -8.365 0.336 1.00 86.25 103 ARG A N 1
ATOM 841 C CA . ARG A 1 103 ? 8.870 -8.696 -1.076 1.00 86.25 103 ARG A CA 1
ATOM 842 C C . ARG A 1 103 ? 8.239 -10.061 -1.295 1.00 86.25 103 ARG A C 1
ATOM 844 O O . ARG A 1 103 ? 8.595 -11.000 -0.584 1.00 86.25 103 ARG A O 1
ATOM 851 N N . ILE A 1 104 ? 7.268 -10.122 -2.192 1.00 79.06 104 ILE A N 1
ATOM 852 C CA . ILE A 1 104 ? 6.540 -11.342 -2.555 1.00 79.06 104 ILE A CA 1
ATOM 853 C C . ILE A 1 104 ? 6.854 -11.723 -3.989 1.00 79.06 104 ILE A C 1
ATOM 855 O O . ILE A 1 104 ? 7.358 -10.857 -4.742 1.00 79.06 104 ILE A O 1
#

Organism: NCBI:txid148818

pLDDT: mean 82.35, std 13.07, range [45.97, 96.44]

Sequence (104 aa):
NLRGCKFIRINFCKLNCECKFLYSLKKLDIWLVRINNEDLKFICNFRNLQNLTLALSGLDLYALEDCLILLKIYQFSTHVNIADRGFIKLFGCLNEKGIRVIRI

Foldseek 3Di:
DDDPDDPPPDACLPPDLPDPQLAPPQEDADQVPDHELSSLVSNLSNQNHAEYEYEPPPYDLVSNLVSLLSNLHQEYEYADDPPDPSVVVSCVSCVVSNRHYYHD

Mean predicted aligned error: 6.15 Å